Protein AF-A0A0L7T8A4-F1 (afdb_monomer_lite)

Radius of gyration: 14.48 Å; chains: 1; bounding box: 36×33×37 Å

Organism: NCBI:txid1560201

pLDDT: mean 86.11, std 12.43, range [32.0, 97.06]

Foldseek 3Di:
DLVCLVVVVLLVVLLVVLQLQLVLQLVCVVPPDPVSVCCNVPVVVVSLVPDDPVSSVVSVVVNVVQLPPLVSLLVSLVSQDDPDPDPVSVVSSVVSSCVRRVNDPPPPD

Secondary structure (DSSP, 8-state):
-HHHHHTT-HHHHHHHHHHHHHHHHHHHHHS-SHHHHHHHHHHHHHHHTTS-HHHHHHHHHHHHHHHHSHHHHHHHHHHT------HHHHHHHHHHHHHHH--S-----

Structure (mmCIF, N/CA/C/O backbone):
data_AF-A0A0L7T8A4-F1
#
_entry.id   AF-A0A0L7T8A4-F1
#
loop_
_atom_site.group_PDB
_atom_site.id
_atom_site.type_symbol
_atom_site.label_atom_id
_atom_site.label_alt_id
_atom_site.label_comp_id
_atom_site.label_asym_id
_atom_site.label_entity_id
_atom_site.label_seq_id
_atom_site.pdbx_PDB_ins_code
_atom_site.Cartn_x
_atom_site.Cartn_y
_atom_site.Cartn_z
_atom_site.occupancy
_atom_site.B_iso_or_equiv
_atom_site.auth_seq_id
_atom_site.auth_comp_id
_atom_site.auth_asym_id
_atom_site.auth_atom_id
_atom_site.pdbx_PDB_model_num
ATOM 1 N N . MET A 1 1 ? 2.888 -4.325 8.259 1.00 90.00 1 MET A N 1
ATOM 2 C CA . MET A 1 1 ? 1.456 -4.135 7.908 1.00 90.00 1 MET A CA 1
ATOM 3 C C . MET A 1 1 ? 0.491 -4.851 8.860 1.00 90.00 1 MET A C 1
ATOM 5 O O . MET A 1 1 ? -0.149 -4.161 9.636 1.00 90.00 1 MET A O 1
ATOM 9 N N . VAL A 1 2 ? 0.379 -6.191 8.858 1.00 93.25 2 VAL A N 1
ATOM 10 C CA . VAL A 1 2 ? -0.624 -6.939 9.667 1.00 93.25 2 VAL A CA 1
ATOM 11 C C . VAL A 1 2 ? -0.602 -6.563 11.153 1.00 93.25 2 VAL A C 1
ATOM 13 O O . VAL A 1 2 ? -1.647 -6.263 11.722 1.00 93.25 2 VAL A O 1
ATOM 16 N N . ASN A 1 3 ? 0.582 -6.512 11.769 1.00 95.56 3 ASN A N 1
ATOM 17 C CA . ASN A 1 3 ? 0.706 -6.108 13.172 1.00 95.56 3 ASN A CA 1
ATOM 18 C C . ASN A 1 3 ? 0.228 -4.667 13.395 1.00 95.56 3 ASN A C 1
ATOM 20 O O . ASN A 1 3 ? -0.549 -4.439 14.313 1.00 95.56 3 ASN A O 1
ATOM 24 N N . CYS A 1 4 ? 0.609 -3.727 12.522 1.00 95.56 4 CYS A N 1
ATOM 25 C CA . CYS A 1 4 ? 0.151 -2.334 12.576 1.00 95.56 4 CYS A CA 1
ATOM 26 C C . CYS A 1 4 ? -1.380 -2.243 12.534 1.00 95.56 4 CYS A C 1
ATOM 28 O O . CYS A 1 4 ? -1.962 -1.493 13.306 1.00 95.56 4 CYS A O 1
ATOM 30 N N . ILE A 1 5 ? -2.039 -3.048 11.692 1.00 95.56 5 ILE A N 1
ATOM 31 C CA . ILE A 1 5 ? -3.507 -3.097 11.607 1.00 95.56 5 ILE A CA 1
ATOM 32 C C . ILE A 1 5 ? -4.119 -3.592 12.925 1.00 95.56 5 ILE A C 1
ATOM 34 O O . ILE A 1 5 ? -5.053 -2.972 13.431 1.00 95.56 5 ILE A O 1
ATOM 38 N N . ARG A 1 6 ? -3.565 -4.660 13.515 1.00 95.69 6 ARG A N 1
ATOM 39 C CA . ARG A 1 6 ? -4.035 -5.222 14.796 1.00 95.69 6 ARG A CA 1
ATOM 40 C C . ARG A 1 6 ? -3.936 -4.221 15.947 1.00 95.69 6 ARG A C 1
ATOM 42 O O . ARG A 1 6 ? -4.841 -4.141 16.770 1.00 95.69 6 ARG A O 1
ATOM 49 N N . VAL A 1 7 ? -2.869 -3.421 15.976 1.00 96.81 7 VAL A N 1
ATOM 50 C CA . VAL A 1 7 ? -2.680 -2.356 16.978 1.00 96.81 7 VAL A CA 1
ATOM 51 C C . VAL A 1 7 ? -3.239 -0.995 16.536 1.00 96.81 7 VAL A C 1
ATOM 53 O O . VAL A 1 7 ? -2.922 0.022 17.145 1.00 96.81 7 VAL A O 1
ATOM 56 N N . LYS A 1 8 ? -4.075 -0.958 15.486 1.00 95.19 8 LYS A N 1
ATOM 57 C CA . LYS A 1 8 ? -4.743 0.247 14.948 1.00 95.19 8 LYS A CA 1
ATOM 58 C C . LYS A 1 8 ? -3.800 1.382 14.513 1.00 95.19 8 LYS A C 1
ATOM 60 O O . LYS A 1 8 ? -4.216 2.528 14.378 1.00 95.19 8 LYS A O 1
ATOM 65 N N . GLN A 1 9 ? -2.539 1.072 14.232 1.00 96.69 9 GLN A N 1
ATOM 66 C CA . GLN A 1 9 ? -1.572 1.993 13.636 1.00 96.69 9 GLN A CA 1
ATOM 67 C C . GLN A 1 9 ? -1.772 2.051 12.115 1.00 96.69 9 GLN A C 1
ATOM 69 O O . GLN A 1 9 ? -0.937 1.577 11.339 1.00 96.69 9 GLN A O 1
ATOM 74 N N . TYR A 1 10 ? -2.911 2.593 11.681 1.00 94.12 10 TYR A N 1
ATOM 75 C CA . TYR A 1 10 ? -3.311 2.560 10.273 1.00 94.12 10 TYR A CA 1
ATOM 76 C C . TYR A 1 10 ? -2.404 3.388 9.364 1.00 94.12 10 TYR A C 1
ATOM 78 O O . TYR A 1 10 ? -2.122 2.935 8.264 1.00 94.12 10 TYR A O 1
ATOM 86 N N . ALA A 1 11 ? -1.858 4.515 9.833 1.00 91.44 11 ALA A N 1
ATOM 87 C CA . ALA A 1 11 ? -0.882 5.292 9.064 1.00 91.44 11 ALA A CA 1
ATOM 88 C C . ALA A 1 11 ? 0.351 4.444 8.695 1.00 91.44 11 ALA A C 1
ATOM 90 O O . ALA A 1 11 ? 0.684 4.303 7.522 1.00 91.44 11 ALA A O 1
ATOM 91 N N . ASN A 1 12 ? 0.951 3.764 9.678 1.00 94.06 12 ASN A N 1
ATOM 92 C CA . ASN A 1 12 ? 2.081 2.859 9.442 1.00 94.06 12 ASN A CA 1
ATOM 93 C C . ASN A 1 12 ? 1.684 1.681 8.540 1.00 94.06 12 ASN A C 1
ATOM 95 O O . ASN A 1 12 ? 2.467 1.237 7.701 1.00 94.06 12 ASN A O 1
ATOM 99 N N . ALA A 1 13 ? 0.465 1.154 8.699 1.00 94.62 13 ALA A N 1
ATOM 100 C CA . ALA A 1 13 ? -0.047 0.104 7.825 1.00 94.62 13 ALA A CA 1
ATOM 101 C C . ALA A 1 13 ? -0.167 0.577 6.367 1.00 94.62 13 ALA A C 1
ATOM 103 O O . ALA A 1 13 ? 0.246 -0.167 5.478 1.00 94.62 13 ALA A O 1
ATOM 104 N N . SER A 1 14 ? -0.661 1.797 6.136 1.00 94.31 14 SER A N 1
ATOM 105 C CA . SER A 1 14 ? -0.752 2.431 4.818 1.00 94.31 14 SER A CA 1
ATOM 106 C C . 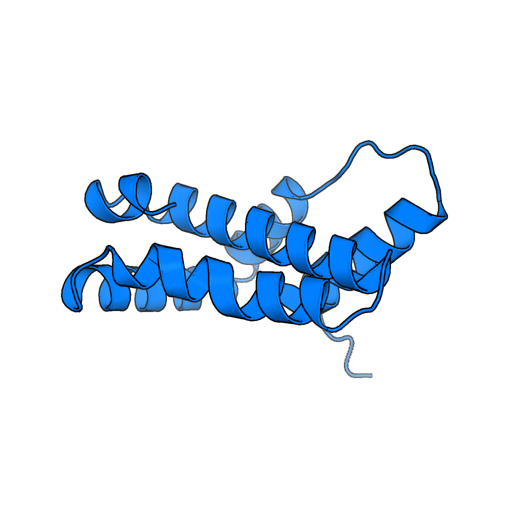SER A 1 14 ? 0.629 2.654 4.204 1.00 94.31 14 SER A C 1
ATOM 108 O O . SER A 1 14 ? 0.830 2.307 3.044 1.00 94.31 14 SER A O 1
ATOM 110 N N . SER A 1 15 ? 1.617 3.106 4.983 1.00 93.69 15 SER A N 1
ATOM 111 C CA . SER A 1 15 ? 3.004 3.215 4.506 1.00 93.69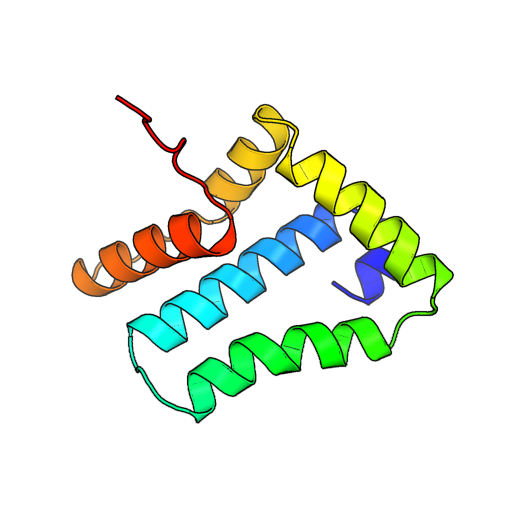 15 SER A CA 1
ATOM 112 C C . SER A 1 15 ? 3.570 1.854 4.099 1.00 93.69 15 SER A C 1
ATOM 114 O O . SER A 1 15 ? 4.143 1.715 3.023 1.00 93.69 15 SER A O 1
ATOM 116 N N . HIS A 1 16 ? 3.361 0.806 4.903 1.00 92.75 16 HIS A N 1
ATOM 117 C CA . HIS A 1 16 ? 3.798 -0.545 4.535 1.00 92.75 16 HIS A CA 1
ATOM 118 C C . HIS A 1 16 ? 3.088 -1.091 3.291 1.00 92.75 16 HIS A C 1
ATOM 120 O O . HIS A 1 16 ? 3.715 -1.796 2.503 1.00 92.75 16 HIS A O 1
ATOM 126 N N . TYR A 1 17 ? 1.798 -0.795 3.128 1.00 92.50 17 TYR A N 1
ATOM 127 C CA . TYR A 1 17 ? 1.035 -1.145 1.932 1.00 92.50 17 TYR A CA 1
ATOM 128 C C . TYR A 1 17 ? 1.616 -0.466 0.688 1.00 92.50 17 TYR A C 1
ATOM 130 O O . TYR A 1 17 ? 1.856 -1.129 -0.320 1.00 92.50 17 TYR A O 1
ATOM 138 N N . ALA A 1 18 ? 1.886 0.836 0.788 1.00 92.06 18 ALA A N 1
ATOM 139 C CA . ALA A 1 18 ? 2.459 1.647 -0.273 1.00 92.06 18 ALA A CA 1
ATOM 140 C C . ALA A 1 18 ? 3.846 1.136 -0.695 1.00 92.06 18 ALA A C 1
ATOM 142 O O . ALA A 1 18 ? 4.061 0.852 -1.872 1.00 92.06 18 ALA A O 1
ATOM 143 N N . ILE A 1 19 ? 4.743 0.914 0.273 1.00 90.81 19 ILE A N 1
ATOM 144 C CA . ILE A 1 19 ? 6.097 0.386 0.035 1.00 90.81 19 ILE A CA 1
ATOM 145 C C . ILE A 1 19 ? 6.041 -0.974 -0.662 1.00 90.81 19 ILE A C 1
ATOM 147 O O . ILE A 1 19 ? 6.679 -1.171 -1.692 1.00 90.81 19 ILE A O 1
ATOM 151 N N . ALA A 1 20 ? 5.269 -1.920 -0.119 1.00 89.75 20 ALA A N 1
ATOM 152 C CA . ALA A 1 20 ? 5.220 -3.275 -0.660 1.00 89.75 20 ALA A CA 1
ATOM 153 C C . ALA A 1 20 ? 4.634 -3.313 -2.079 1.00 89.75 20 ALA A C 1
ATOM 155 O O . ALA A 1 20 ? 5.114 -4.057 -2.936 1.00 89.75 20 ALA A O 1
ATOM 156 N N . GLY A 1 21 ? 3.603 -2.514 -2.344 1.00 89.88 21 GLY A N 1
ATOM 157 C CA . GLY A 1 21 ? 2.989 -2.468 -3.662 1.00 89.88 21 GLY A CA 1
ATOM 158 C C . GLY A 1 21 ? 3.869 -1.812 -4.720 1.00 89.88 21 GLY A C 1
ATOM 159 O O . GLY A 1 21 ? 4.035 -2.389 -5.791 1.00 89.88 21 GLY A O 1
ATOM 160 N N . VAL A 1 22 ? 4.511 -0.683 -4.396 1.00 90.81 22 VAL A N 1
ATOM 161 C CA . VAL A 1 22 ? 5.474 -0.039 -5.304 1.00 90.81 22 VAL A CA 1
ATOM 162 C C . VAL A 1 22 ? 6.670 -0.948 -5.567 1.00 90.81 22 VAL A C 1
ATOM 164 O O . VAL A 1 22 ? 7.022 -1.142 -6.725 1.00 90.81 22 VAL A O 1
ATOM 167 N N . GLN A 1 23 ? 7.234 -1.590 -4.539 1.00 88.88 23 GLN A N 1
ATOM 168 C CA . GLN A 1 23 ? 8.344 -2.531 -4.722 1.00 88.88 23 GLN A CA 1
ATOM 169 C C . GLN A 1 23 ? 7.959 -3.691 -5.645 1.00 88.88 23 GLN A C 1
ATOM 171 O O . GLN A 1 23 ? 8.674 -4.011 -6.586 1.00 88.88 23 GLN A O 1
ATOM 176 N N . THR A 1 24 ? 6.811 -4.327 -5.403 1.00 88.44 24 THR A N 1
ATOM 177 C CA . THR A 1 24 ? 6.400 -5.487 -6.209 1.00 88.44 24 THR A CA 1
ATOM 178 C C . THR A 1 24 ? 6.015 -5.111 -7.640 1.00 88.44 24 THR A C 1
ATOM 180 O O . THR A 1 24 ? 6.170 -5.935 -8.543 1.00 88.44 24 THR A O 1
ATOM 183 N N . TRP A 1 25 ? 5.549 -3.880 -7.869 1.00 88.75 25 TRP A N 1
ATOM 184 C CA . TRP A 1 25 ? 5.323 -3.353 -9.213 1.00 88.75 25 TRP A CA 1
ATOM 185 C C . TRP A 1 25 ? 6.636 -2.995 -9.917 1.00 88.75 25 TRP A C 1
ATOM 187 O O . TRP A 1 25 ? 6.813 -3.337 -11.083 1.00 88.75 25 TRP A O 1
ATOM 197 N N . HIS A 1 26 ? 7.589 -2.389 -9.206 1.00 89.44 26 HIS A N 1
ATOM 198 C CA . HIS A 1 26 ? 8.945 -2.143 -9.705 1.00 89.44 26 HIS A CA 1
ATOM 199 C C . HIS A 1 26 ? 9.635 -3.447 -10.114 1.00 89.44 26 HIS A C 1
ATOM 201 O O . HIS A 1 26 ? 10.126 -3.542 -11.236 1.00 89.44 26 HIS A O 1
ATOM 207 N N . ASP A 1 27 ? 9.577 -4.481 -9.271 1.00 86.25 27 ASP A N 1
ATOM 208 C CA . ASP A 1 27 ? 10.127 -5.805 -9.578 1.00 86.25 27 ASP A CA 1
ATOM 209 C C . ASP A 1 27 ? 9.488 -6.410 -10.841 1.00 86.25 27 ASP A C 1
ATOM 211 O O . ASP A 1 27 ? 10.162 -7.082 -11.627 1.00 86.25 27 ASP A O 1
ATOM 215 N N . TYR A 1 28 ? 8.184 -6.183 -11.044 1.00 86.31 28 TYR A N 1
ATOM 216 C CA . TYR A 1 28 ? 7.468 -6.602 -12.248 1.00 86.31 28 TYR A CA 1
ATOM 217 C C . TYR A 1 28 ? 7.925 -5.835 -13.493 1.00 86.31 28 TYR A C 1
ATOM 219 O O . TYR A 1 28 ? 8.143 -6.460 -14.526 1.00 86.31 28 TYR A O 1
ATOM 227 N N . LEU A 1 29 ? 8.116 -4.517 -13.406 1.00 86.62 29 LEU A N 1
ATOM 228 C CA . LEU A 1 29 ? 8.623 -3.707 -14.520 1.00 86.62 29 LEU A CA 1
ATOM 229 C C . LEU A 1 29 ? 10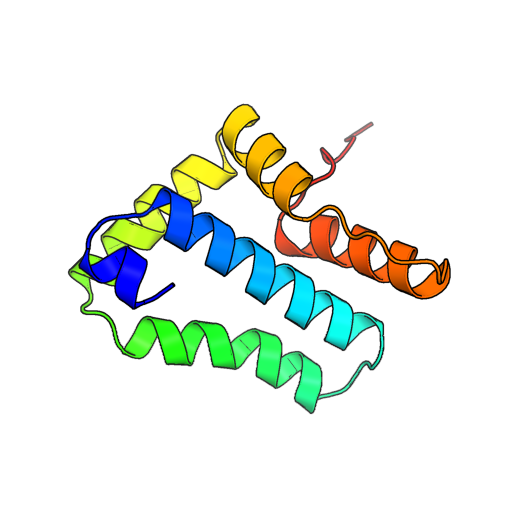.076 -4.060 -14.869 1.00 86.62 29 LEU A C 1
ATOM 231 O O . LEU A 1 29 ? 10.432 -4.155 -16.043 1.00 86.62 29 LEU A O 1
ATOM 235 N N . ALA A 1 30 ? 10.908 -4.309 -13.855 1.00 86.69 30 ALA A N 1
ATOM 236 C CA . ALA A 1 30 ? 12.304 -4.685 -14.034 1.00 86.69 30 ALA A CA 1
ATOM 237 C C . ALA A 1 30 ? 12.461 -6.088 -14.639 1.00 86.69 30 ALA A C 1
ATOM 239 O O . ALA A 1 30 ? 13.337 -6.298 -15.477 1.00 86.69 30 ALA A O 1
ATOM 240 N N . ASN A 1 31 ? 11.615 -7.038 -14.225 1.00 85.88 31 ASN A N 1
ATOM 241 C CA . ASN A 1 31 ? 11.623 -8.425 -14.688 1.00 85.88 31 ASN A CA 1
ATOM 242 C C . ASN A 1 31 ? 10.185 -8.913 -14.945 1.00 85.88 31 ASN A C 1
ATOM 244 O O . ASN A 1 31 ? 9.586 -9.595 -14.093 1.00 85.88 31 ASN A O 1
ATOM 248 N N . PRO A 1 32 ? 9.609 -8.576 -16.113 1.00 78.19 32 PRO A N 1
ATOM 249 C CA . PRO A 1 32 ? 8.237 -8.939 -16.432 1.00 78.19 32 PRO A CA 1
ATOM 250 C C . PRO A 1 32 ? 8.110 -10.455 -16.580 1.00 78.19 32 PRO A C 1
ATOM 252 O O . PRO A 1 32 ? 8.818 -11.096 -17.353 1.00 78.19 32 PRO A O 1
ATOM 255 N N . GLY A 1 33 ? 7.193 -11.046 -15.816 1.00 79.56 33 GLY A N 1
ATOM 256 C CA . GLY A 1 33 ? 6.955 -12.484 -15.823 1.00 79.56 33 GLY A CA 1
ATOM 257 C C . GLY A 1 33 ? 5.740 -12.881 -14.992 1.00 79.56 33 GLY A C 1
ATOM 258 O O . GLY A 1 33 ? 5.241 -12.121 -14.159 1.00 79.56 33 GLY A O 1
ATOM 259 N N . THR A 1 34 ? 5.256 -14.106 -15.200 1.00 74.50 34 THR A N 1
ATOM 260 C CA . THR A 1 34 ? 4.108 -14.654 -14.458 1.00 74.50 3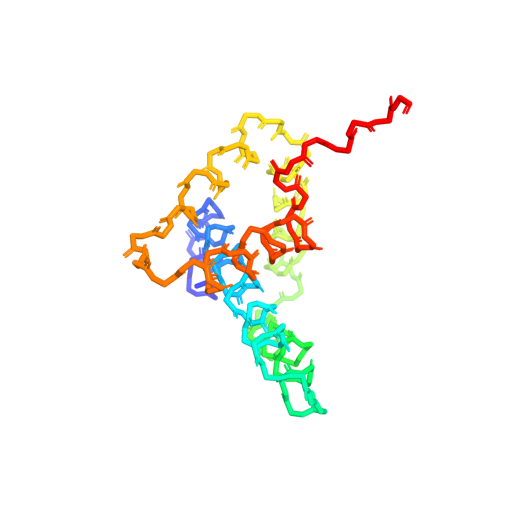4 THR A CA 1
ATOM 261 C C . THR A 1 34 ? 4.367 -14.678 -12.951 1.00 74.50 34 THR A C 1
ATOM 263 O O . THR A 1 34 ? 3.477 -14.344 -12.174 1.00 74.50 34 THR A O 1
ATOM 266 N N . GLY A 1 35 ? 5.603 -14.972 -12.532 1.00 77.00 35 GLY A N 1
ATOM 267 C CA . GLY A 1 35 ? 6.000 -14.994 -11.124 1.00 77.00 35 GLY A CA 1
ATOM 268 C C . GLY A 1 35 ? 6.004 -13.621 -10.441 1.00 77.00 35 GLY A C 1
ATOM 269 O O . GLY A 1 35 ? 5.529 -13.503 -9.314 1.00 77.00 35 GLY A O 1
ATOM 270 N N . SER A 1 36 ? 6.500 -12.560 -11.087 1.00 77.00 36 SER A N 1
ATOM 271 C CA . SER A 1 36 ? 6.473 -11.198 -10.519 1.00 77.00 36 SER A CA 1
ATOM 272 C C . SER A 1 36 ? 5.045 -10.654 -10.442 1.00 77.00 36 SER A C 1
ATOM 274 O O . SER A 1 36 ? 4.640 -10.153 -9.392 1.00 77.00 36 SER A O 1
ATOM 276 N N . LYS A 1 37 ? 4.234 -10.891 -11.481 1.00 73.38 37 LYS A N 1
ATOM 277 C CA . LYS A 1 37 ? 2.799 -10.569 -11.479 1.00 73.38 37 LYS A CA 1
ATOM 278 C C . LYS A 1 37 ? 2.042 -11.301 -10.366 1.00 73.38 37 LYS A C 1
ATOM 280 O O . LYS A 1 37 ? 1.265 -10.688 -9.635 1.00 73.38 37 LYS A O 1
ATOM 285 N N . GLN A 1 38 ? 2.289 -12.601 -10.203 1.00 77.12 38 GLN A N 1
ATOM 286 C CA . GLN A 1 38 ? 1.649 -13.396 -9.159 1.00 77.12 38 GLN A CA 1
ATOM 287 C C . GLN A 1 38 ? 2.075 -12.942 -7.761 1.00 77.12 38 GLN A C 1
ATOM 289 O O . GLN A 1 38 ? 1.227 -12.864 -6.879 1.00 77.12 38 GLN A O 1
ATOM 294 N N . ARG A 1 39 ? 3.351 -12.591 -7.548 1.00 77.62 39 ARG A N 1
ATOM 295 C CA . ARG A 1 39 ? 3.824 -12.045 -6.264 1.00 77.62 39 ARG A CA 1
ATOM 296 C C . ARG A 1 39 ? 3.118 -10.741 -5.903 1.00 77.62 39 ARG A C 1
ATOM 298 O O . ARG A 1 39 ? 2.615 -10.635 -4.787 1.00 77.62 39 ARG A O 1
ATOM 305 N N . HIS A 1 40 ? 3.007 -9.811 -6.852 1.00 77.62 40 HIS A N 1
ATOM 306 C CA . HIS A 1 40 ? 2.274 -8.560 -6.655 1.00 77.62 40 HIS A CA 1
ATOM 307 C C . HIS A 1 40 ? 0.809 -8.810 -6.246 1.00 77.62 40 HIS A C 1
ATOM 309 O O . HIS A 1 40 ? 0.319 -8.245 -5.271 1.00 77.62 40 HIS A O 1
ATOM 315 N N . GLN A 1 41 ? 0.120 -9.724 -6.937 1.00 74.12 41 GLN A N 1
ATOM 316 C CA . GLN A 1 41 ? -1.301 -10.001 -6.695 1.00 74.12 41 GLN A CA 1
ATOM 317 C C . GLN A 1 41 ? -1.570 -10.858 -5.444 1.00 74.12 41 GLN A C 1
ATOM 319 O O . GLN A 1 41 ? -2.585 -10.679 -4.766 1.00 74.12 41 GLN A O 1
ATOM 324 N N . ALA A 1 42 ? -0.700 -11.822 -5.138 1.00 83.06 42 ALA A N 1
ATOM 325 C CA . ALA A 1 42 ? -0.958 -12.836 -4.118 1.00 83.06 42 ALA A CA 1
ATOM 326 C C . ALA A 1 42 ? -0.450 -12.446 -2.728 1.00 83.06 42 ALA A C 1
ATOM 328 O O . ALA A 1 42 ? -1.091 -12.800 -1.736 1.00 83.06 42 ALA A O 1
ATOM 329 N N . GLU A 1 43 ? 0.674 -11.730 -2.624 1.00 80.94 43 GLU A N 1
ATOM 330 C CA . GLU A 1 43 ? 1.320 -11.528 -1.324 1.00 80.94 43 GLU A CA 1
ATOM 331 C C . GLU A 1 43 ? 0.496 -10.604 -0.424 1.00 80.94 43 GLU A C 1
ATOM 333 O O . GLU A 1 43 ? 0.239 -10.931 0.736 1.00 80.94 43 GLU A O 1
ATOM 338 N N . LEU A 1 44 ? -0.046 -9.513 -0.973 1.00 83.06 44 LEU A N 1
ATOM 339 C CA . LEU A 1 44 ? -0.971 -8.647 -0.243 1.00 83.06 44 LEU A CA 1
ATOM 340 C C . LEU A 1 44 ? -2.203 -9.429 0.241 1.00 83.06 44 LEU A C 1
ATOM 342 O O . LEU A 1 44 ? -2.566 -9.360 1.418 1.00 83.06 44 LEU A O 1
ATOM 346 N N . ARG A 1 45 ? -2.817 -10.223 -0.647 1.00 86.50 45 ARG A N 1
ATOM 347 C CA . ARG A 1 45 ? -3.990 -11.047 -0.320 1.00 86.50 45 ARG A CA 1
ATOM 348 C C . ARG A 1 45 ? -3.679 -12.033 0.806 1.00 86.50 45 ARG A C 1
ATOM 350 O O . ARG A 1 45 ? -4.474 -12.167 1.736 1.00 86.50 45 ARG A 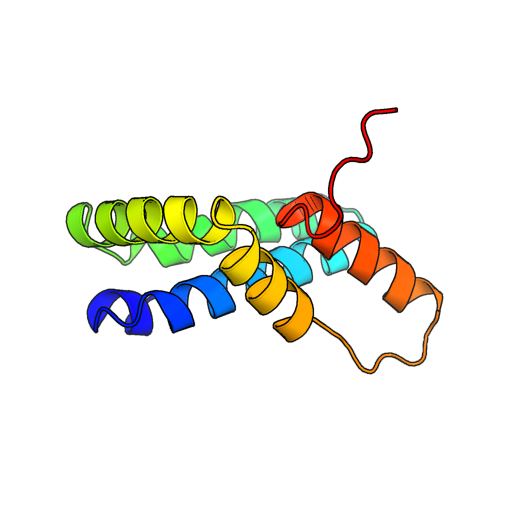O 1
ATOM 357 N N . LYS A 1 46 ? -2.514 -12.681 0.758 1.00 88.75 46 LYS A N 1
ATOM 358 C CA . LYS A 1 46 ? -2.039 -13.611 1.788 1.00 88.75 46 LYS A CA 1
ATOM 359 C C . LYS A 1 46 ? -1.859 -12.919 3.137 1.00 88.75 46 LYS A C 1
ATOM 361 O O . LYS A 1 46 ? -2.279 -13.460 4.157 1.00 88.75 46 LYS A O 1
ATOM 366 N N . GLN A 1 47 ? -1.285 -11.716 3.162 1.00 89.31 47 GLN A N 1
ATOM 367 C CA . GLN A 1 47 ? -1.123 -10.971 4.411 1.00 89.31 47 GLN A CA 1
ATOM 368 C C . GLN A 1 47 ? -2.471 -10.515 4.985 1.00 89.31 47 GLN A C 1
ATOM 370 O O . GLN A 1 47 ? -2.701 -10.657 6.186 1.00 89.31 47 GLN A O 1
ATOM 375 N N . LEU A 1 48 ? -3.395 -10.041 4.147 1.00 88.62 48 LEU A N 1
ATOM 376 C CA . LEU A 1 48 ? -4.731 -9.617 4.581 1.00 88.62 48 LEU A CA 1
ATOM 377 C C . LEU A 1 48 ? -5.624 -10.786 5.026 1.00 88.62 48 LEU A C 1
ATOM 379 O O . LEU A 1 48 ? -6.502 -10.601 5.871 1.00 88.62 48 LEU A O 1
ATOM 383 N N . ALA A 1 49 ? -5.388 -12.002 4.528 1.00 92.44 49 ALA A N 1
ATOM 384 C CA . ALA A 1 49 ? -6.091 -13.202 4.985 1.00 92.44 49 ALA A CA 1
ATOM 385 C C . ALA A 1 49 ? -5.858 -13.503 6.481 1.00 92.44 49 ALA A C 1
ATOM 387 O O . ALA A 1 49 ? -6.687 -14.151 7.110 1.00 92.44 49 ALA A O 1
ATOM 388 N N . ARG A 1 50 ? -4.766 -12.989 7.069 1.00 93.75 50 ARG A N 1
ATOM 389 C CA . ARG A 1 50 ? -4.396 -13.162 8.491 1.00 93.75 50 ARG A CA 1
ATOM 390 C C . ARG A 1 50 ? -5.154 -12.238 9.454 1.00 93.75 50 ARG A C 1
ATOM 392 O O . ARG A 1 50 ? -4.926 -12.295 10.666 1.00 93.75 50 ARG A O 1
ATOM 399 N N . LEU A 1 51 ? -5.966 -11.336 8.916 1.00 94.44 51 LEU A N 1
ATOM 400 C CA . LEU A 1 51 ? -6.784 -10.379 9.651 1.00 94.44 51 LEU A CA 1
ATOM 401 C C . LEU A 1 51 ? -8.234 -10.867 9.680 1.00 94.44 51 LEU A C 1
ATOM 403 O O . LEU A 1 51 ? -8.693 -11.520 8.742 1.00 94.44 51 LEU A O 1
ATOM 407 N N . SER A 1 52 ? -8.968 -10.511 10.727 1.00 96.69 52 SER A N 1
ATOM 408 C CA . SER A 1 52 ? -10.424 -10.655 10.754 1.00 96.69 52 SER A CA 1
ATOM 409 C C . SER A 1 52 ? -11.092 -9.750 9.711 1.00 96.69 52 SER A C 1
ATOM 411 O O . SER A 1 52 ? -10.513 -8.755 9.265 1.00 96.69 52 SER A O 1
ATOM 413 N N . ASP A 1 53 ? -12.343 -10.048 9.349 1.00 95.81 53 ASP A N 1
ATOM 414 C CA . ASP A 1 53 ? -13.119 -9.205 8.427 1.00 95.81 53 ASP A CA 1
ATOM 415 C C . ASP A 1 53 ? -13.235 -7.759 8.908 1.00 95.81 53 ASP A C 1
ATOM 417 O O . ASP A 1 53 ? -13.088 -6.825 8.121 1.00 95.81 53 ASP A O 1
ATOM 421 N N . LYS A 1 54 ? -13.426 -7.567 10.218 1.00 96.19 54 LYS A N 1
ATOM 422 C CA . LYS A 1 54 ? -13.507 -6.239 10.833 1.00 96.19 54 LYS A CA 1
ATOM 423 C C . LYS A 1 54 ? -12.197 -5.464 10.691 1.00 96.19 54 LYS A C 1
ATOM 425 O O . LYS A 1 54 ? -12.215 -4.294 10.325 1.00 96.19 54 LYS A O 1
ATOM 430 N N . GLU A 1 55 ? -11.061 -6.104 10.959 1.00 97.06 55 GLU A N 1
ATOM 431 C CA . GLU A 1 55 ? -9.742 -5.476 10.813 1.00 97.06 55 GLU A CA 1
ATOM 432 C C . GLU A 1 55 ? -9.436 -5.125 9.357 1.00 97.06 55 GLU A C 1
ATOM 434 O O . GLU A 1 55 ? -8.958 -4.023 9.089 1.00 97.06 55 GLU A O 1
ATOM 439 N N . ARG A 1 56 ? -9.746 -6.034 8.419 1.00 95.56 56 ARG A N 1
ATOM 440 C CA . ARG A 1 56 ? -9.609 -5.777 6.980 1.00 95.56 56 ARG A CA 1
ATOM 441 C C . ARG A 1 56 ? -10.450 -4.586 6.551 1.00 95.56 56 ARG A C 1
ATOM 443 O O . ARG A 1 56 ? -9.921 -3.692 5.901 1.00 95.56 56 ARG A O 1
ATOM 450 N N . LYS A 1 57 ? -11.735 -4.572 6.916 1.00 95.81 57 LYS A N 1
ATOM 451 C CA . LYS A 1 57 ? -12.661 -3.494 6.560 1.00 95.81 57 LYS A CA 1
ATOM 452 C C . LYS A 1 57 ? -12.162 -2.147 7.080 1.00 95.81 57 LYS A C 1
ATOM 454 O O . LYS A 1 57 ? -11.974 -1.233 6.291 1.00 95.81 57 LYS A O 1
ATOM 459 N N . ASN A 1 58 ? -11.841 -2.060 8.370 1.00 96.12 58 ASN A N 1
ATOM 460 C CA . ASN A 1 58 ? -11.346 -0.820 8.972 1.00 96.12 58 ASN A CA 1
ATOM 461 C C . ASN A 1 58 ? -10.051 -0.323 8.315 1.00 96.12 58 ASN A C 1
ATOM 463 O O . ASN A 1 58 ? -9.870 0.880 8.125 1.00 96.12 58 ASN A O 1
ATOM 467 N N . PHE A 1 59 ? -9.144 -1.247 7.982 1.00 96.25 59 PHE A N 1
ATOM 468 C CA . PHE A 1 59 ? -7.922 -0.903 7.268 1.00 96.25 59 PHE A CA 1
ATOM 469 C C . PHE A 1 59 ? -8.229 -0.349 5.874 1.00 96.25 59 PHE A C 1
ATOM 471 O O . PHE A 1 59 ? -7.711 0.709 5.541 1.00 96.25 59 PHE A O 1
ATOM 478 N N . TRP A 1 60 ? -9.087 -1.010 5.092 1.00 95.31 60 TRP A N 1
ATOM 479 C CA . TRP A 1 60 ? -9.458 -0.547 3.753 1.00 95.31 60 TRP A CA 1
ATOM 480 C C . TRP A 1 60 ? -10.190 0.792 3.764 1.00 95.31 60 TRP A C 1
ATOM 482 O O . TRP A 1 60 ? -9.878 1.649 2.943 1.00 95.31 60 TRP A O 1
ATOM 492 N N . ASP A 1 61 ? -11.103 1.007 4.711 1.00 96.12 61 ASP A N 1
ATOM 493 C CA . ASP A 1 61 ? -11.811 2.281 4.863 1.00 96.12 61 ASP A CA 1
ATOM 494 C C . ASP A 1 61 ? -10.816 3.420 5.162 1.00 96.12 61 ASP A C 1
ATOM 496 O O . ASP A 1 61 ? -10.857 4.487 4.540 1.00 96.12 61 ASP A O 1
ATOM 500 N N . THR A 1 62 ? -9.855 3.164 6.059 1.00 94.94 62 THR A N 1
ATOM 501 C CA . THR A 1 62 ? -8.812 4.141 6.407 1.00 94.94 62 THR A CA 1
ATOM 502 C C . THR A 1 62 ? -7.864 4.386 5.239 1.00 94.94 62 THR A C 1
ATOM 504 O O . THR A 1 62 ? -7.612 5.534 4.893 1.00 94.94 62 THR A O 1
ATOM 507 N N . LEU A 1 63 ? -7.377 3.324 4.593 1.00 94.44 63 LEU A N 1
ATOM 508 C CA . LEU A 1 63 ? -6.471 3.419 3.453 1.00 94.44 63 LEU A CA 1
ATOM 509 C C . LEU A 1 63 ? -7.117 4.177 2.291 1.00 94.44 63 LEU A C 1
ATOM 511 O O . LEU A 1 63 ? -6.488 5.068 1.735 1.00 94.44 63 LEU A O 1
ATOM 515 N N . ASN A 1 64 ? -8.379 3.888 1.962 1.00 93.81 64 ASN A N 1
ATOM 516 C CA . ASN A 1 64 ? -9.110 4.616 0.923 1.00 93.81 64 ASN A CA 1
ATOM 517 C C . ASN A 1 64 ? -9.235 6.105 1.250 1.00 93.81 64 ASN A C 1
ATOM 519 O O . ASN A 1 64 ? -9.157 6.936 0.351 1.00 93.81 64 ASN A O 1
ATOM 523 N N . THR A 1 65 ? -9.408 6.446 2.527 1.00 94.69 65 THR A N 1
ATOM 524 C CA . THR A 1 65 ? -9.408 7.844 2.970 1.00 94.69 65 THR A CA 1
ATOM 525 C C . THR A 1 65 ? -8.025 8.469 2.788 1.00 94.69 65 THR A C 1
ATOM 527 O O . THR A 1 65 ? -7.915 9.533 2.191 1.00 94.69 65 THR A O 1
ATOM 530 N N . THR A 1 66 ? -6.964 7.783 3.223 1.00 92.19 66 THR A N 1
ATOM 531 C CA . THR A 1 66 ? -5.572 8.237 3.075 1.00 92.19 66 THR A CA 1
ATOM 532 C C . THR A 1 66 ? -5.177 8.450 1.612 1.00 92.19 66 THR A C 1
ATOM 534 O O . THR A 1 66 ? -4.505 9.424 1.311 1.00 92.19 66 THR A O 1
ATOM 537 N N . LEU A 1 67 ? -5.587 7.562 0.703 1.00 90.88 67 LEU A N 1
ATOM 538 C CA . LEU A 1 67 ? -5.247 7.659 -0.721 1.00 90.88 67 LEU A CA 1
ATOM 539 C C . LEU A 1 67 ? -6.053 8.737 -1.461 1.00 90.88 67 LEU A C 1
ATOM 541 O O . LEU A 1 67 ? -5.627 9.183 -2.519 1.00 90.88 67 LEU A O 1
ATOM 545 N N . ARG A 1 68 ? -7.219 9.140 -0.939 1.00 91.56 68 ARG A N 1
ATOM 546 C CA . ARG A 1 68 ? -8.048 10.216 -1.515 1.00 91.56 68 ARG A CA 1
ATOM 547 C C . ARG A 1 68 ? -7.694 11.601 -0.984 1.00 91.56 68 ARG A C 1
ATOM 549 O O . ARG A 1 68 ? -7.984 12.589 -1.648 1.00 91.56 68 ARG A O 1
ATOM 556 N N . ASP A 1 69 ? -7.120 11.674 0.212 1.00 92.69 69 ASP A N 1
ATOM 557 C CA . ASP A 1 69 ? -6.607 12.917 0.771 1.00 92.69 69 ASP A CA 1
ATOM 558 C C . ASP A 1 69 ? -5.277 13.269 0.098 1.00 92.69 69 ASP A C 1
ATOM 560 O O . ASP A 1 69 ? -4.280 12.569 0.270 1.00 92.69 69 ASP A O 1
ATOM 564 N N . GLU A 1 70 ? -5.261 14.359 -0.667 1.00 90.31 70 GLU A N 1
ATOM 565 C CA . GLU A 1 70 ? -4.108 14.779 -1.471 1.00 90.31 70 GLU A CA 1
ATOM 566 C C . GLU A 1 70 ? -2.838 14.929 -0.624 1.00 90.31 70 GLU A C 1
ATOM 568 O O . GLU A 1 70 ? -1.770 14.442 -0.995 1.00 90.31 70 GLU A O 1
ATOM 573 N N . LYS A 1 71 ? -2.961 15.530 0.564 1.00 91.31 71 LYS A N 1
ATOM 574 C CA . LYS A 1 71 ? -1.834 15.733 1.477 1.00 91.31 71 LYS A CA 1
ATOM 575 C C . LYS A 1 71 ? -1.271 14.404 1.981 1.00 91.31 71 LYS A C 1
ATOM 577 O O . LYS A 1 71 ? -0.056 14.212 1.989 1.00 91.31 71 LYS A O 1
ATOM 582 N N . SER A 1 72 ? -2.137 13.492 2.408 1.00 91.38 72 SER A N 1
ATOM 583 C CA . SER A 1 72 ? -1.740 12.169 2.892 1.00 91.38 72 SER A CA 1
ATOM 584 C C . SER A 1 72 ? -1.142 11.313 1.775 1.00 91.38 72 SER A C 1
ATOM 586 O O . SER A 1 72 ? -0.137 10.634 1.996 1.00 91.38 72 SER A O 1
ATOM 588 N N . LEU A 1 73 ? -1.706 11.374 0.565 1.00 91.50 73 LEU A N 1
ATOM 589 C CA . LEU A 1 73 ? -1.151 10.715 -0.613 1.00 91.50 73 LEU A CA 1
ATOM 590 C C . LEU A 1 73 ? 0.242 11.262 -0.941 1.00 91.50 73 LEU A C 1
ATOM 592 O O . LEU A 1 73 ? 1.180 10.484 -1.110 1.00 91.50 73 LEU A O 1
ATOM 596 N N . GLN A 1 74 ? 0.417 12.584 -0.952 1.00 90.88 74 GLN A N 1
ATOM 597 C CA . GLN A 1 74 ? 1.713 13.208 -1.205 1.00 90.88 74 GLN A CA 1
ATOM 598 C C . GLN A 1 74 ? 2.760 12.788 -0.162 1.00 90.88 74 GLN A C 1
ATOM 600 O O . GLN A 1 74 ? 3.892 12.468 -0.525 1.00 90.88 74 GLN A O 1
ATOM 605 N N . GLN A 1 75 ? 2.380 12.705 1.118 1.00 91.19 75 GLN A N 1
ATOM 606 C CA . GLN A 1 75 ? 3.254 12.194 2.181 1.00 91.19 75 GLN A CA 1
ATOM 607 C C . GLN A 1 75 ? 3.659 10.733 1.947 1.00 91.19 75 GLN A C 1
ATOM 609 O O . GLN A 1 75 ? 4.830 10.385 2.104 1.00 91.19 75 GLN A O 1
ATOM 614 N N . LEU A 1 76 ? 2.719 9.875 1.531 1.00 90.81 76 LEU A N 1
ATOM 615 C CA . LEU A 1 76 ? 3.031 8.495 1.150 1.00 90.81 76 LEU A CA 1
ATOM 616 C C . LEU A 1 76 ? 3.990 8.445 -0.044 1.00 90.81 76 LEU A C 1
ATOM 618 O O . LEU A 1 76 ? 4.925 7.652 -0.041 1.00 90.81 76 LEU A O 1
ATOM 622 N N . CYS A 1 77 ? 3.802 9.301 -1.043 1.00 90.69 77 CYS A N 1
ATOM 623 C CA . CYS A 1 77 ? 4.648 9.341 -2.231 1.00 90.69 77 CYS A CA 1
ATOM 624 C C . CYS A 1 77 ? 6.068 9.857 -1.950 1.00 90.69 77 CYS A C 1
ATOM 626 O O . CYS A 1 77 ? 7.018 9.363 -2.565 1.00 90.69 77 CYS A O 1
ATOM 628 N N . GLN A 1 78 ? 6.221 10.800 -1.016 1.00 89.38 78 GLN A N 1
ATOM 629 C CA . GLN A 1 78 ? 7.519 11.293 -0.537 1.00 89.38 78 GLN A CA 1
ATOM 630 C C . GLN A 1 78 ? 8.272 10.235 0.277 1.00 89.38 78 GLN A C 1
ATOM 632 O O . GLN A 1 78 ? 9.477 10.072 0.114 1.00 89.38 78 GLN A O 1
ATOM 637 N N . LEU A 1 79 ? 7.566 9.443 1.094 1.00 88.62 79 LEU A N 1
ATOM 638 C CA . LEU A 1 79 ? 8.161 8.313 1.825 1.00 88.62 79 LEU A CA 1
ATOM 639 C C . LEU A 1 79 ? 8.785 7.251 0.905 1.00 88.62 79 LEU A C 1
ATOM 641 O O . LEU A 1 79 ? 9.600 6.452 1.357 1.00 88.62 79 LEU A O 1
ATOM 645 N N . LEU A 1 80 ? 8.382 7.221 -0.365 1.00 86.56 80 LEU A N 1
ATOM 646 C CA . LEU A 1 80 ? 8.833 6.254 -1.365 1.00 86.56 80 LEU A CA 1
ATOM 647 C C . LEU A 1 80 ? 9.943 6.808 -2.256 1.00 86.56 80 LEU A C 1
ATOM 649 O O . LEU A 1 80 ? 10.199 6.249 -3.320 1.00 86.56 80 LEU A O 1
ATOM 653 N N . GLU A 1 81 ? 10.575 7.922 -1.903 1.00 78.56 81 GLU A N 1
ATOM 654 C CA . GLU A 1 81 ? 11.761 8.373 -2.624 1.00 78.56 81 GLU A CA 1
ATOM 655 C C . GLU A 1 81 ? 12.934 7.419 -2.373 1.00 78.56 81 GLU A C 1
ATOM 657 O O . GLU A 1 81 ? 13.288 7.117 -1.235 1.00 78.56 81 GLU A O 1
ATOM 662 N N . ILE A 1 82 ? 13.531 6.915 -3.456 1.00 71.12 82 ILE A N 1
ATOM 663 C CA . ILE A 1 82 ? 14.689 6.019 -3.400 1.00 71.12 82 ILE A CA 1
ATOM 664 C C . ILE A 1 82 ? 15.970 6.759 -3.770 1.00 71.12 82 ILE A C 1
ATOM 666 O O . ILE A 1 82 ? 16.034 7.481 -4.767 1.00 71.12 82 ILE A O 1
ATOM 670 N N . SER A 1 83 ? 17.036 6.495 -3.014 1.00 64.81 83 SER A N 1
ATOM 671 C CA . SER A 1 83 ? 18.401 6.896 -3.359 1.00 64.81 83 SER A CA 1
ATOM 672 C C . SER A 1 83 ? 19.049 5.861 -4.287 1.00 64.81 83 SER A C 1
ATOM 674 O O . SER A 1 83 ? 20.044 5.229 -3.940 1.00 64.81 83 SER A O 1
ATOM 676 N N . GLU A 1 84 ? 18.460 5.622 -5.454 1.00 67.88 84 GLU A N 1
ATOM 677 C CA . GLU A 1 84 ? 19.072 4.749 -6.459 1.00 67.88 84 GLU A CA 1
ATOM 678 C C . GLU A 1 84 ? 20.014 5.568 -7.350 1.00 67.88 84 GLU A C 1
ATOM 680 O O . GLU A 1 84 ? 19.802 6.760 -7.555 1.00 67.88 84 GLU A O 1
ATOM 685 N N . SER A 1 85 ? 21.077 4.968 -7.874 1.00 73.19 85 SER A N 1
ATOM 686 C CA . SER A 1 85 ? 22.008 5.644 -8.794 1.00 73.19 85 SER A CA 1
ATOM 687 C C . SER A 1 85 ? 21.742 5.259 -10.250 1.00 73.19 85 SER A C 1
ATOM 689 O O . SER A 1 85 ? 21.950 6.063 -11.159 1.00 73.19 85 SER A O 1
ATOM 691 N N . ASN A 1 86 ? 21.191 4.063 -10.476 1.00 85.88 86 ASN A N 1
ATOM 692 C CA . ASN A 1 86 ? 20.853 3.567 -11.800 1.00 85.88 86 ASN A CA 1
ATOM 693 C C . ASN A 1 86 ? 19.610 4.271 -12.380 1.00 85.88 86 ASN A C 1
ATOM 695 O O . ASN A 1 86 ? 18.498 4.129 -11.869 1.00 85.88 86 ASN A O 1
ATOM 699 N N . GLN A 1 87 ? 19.782 4.987 -13.496 1.00 84.50 87 GLN A N 1
ATOM 700 C CA . GLN A 1 87 ? 18.703 5.741 -14.147 1.00 84.50 87 GLN A CA 1
ATOM 701 C C . GLN A 1 87 ? 17.525 4.858 -14.586 1.00 84.50 87 GLN A C 1
ATOM 703 O O . GLN A 1 87 ? 16.376 5.260 -14.430 1.00 84.50 87 GLN A O 1
ATOM 708 N N . ARG A 1 88 ? 17.779 3.638 -15.076 1.00 85.31 88 ARG A N 1
ATOM 709 C CA . ARG A 1 88 ? 16.711 2.714 -15.492 1.00 85.31 88 ARG A CA 1
ATOM 710 C C . ARG A 1 88 ? 15.869 2.254 -14.307 1.00 85.31 88 ARG A C 1
ATOM 712 O O . ARG A 1 88 ? 14.646 2.245 -14.394 1.00 85.31 88 ARG A O 1
ATOM 719 N N . SER A 1 89 ? 16.519 1.925 -13.194 1.00 83.06 89 SER A N 1
ATOM 720 C CA . SER A 1 89 ? 15.825 1.554 -11.961 1.00 83.06 89 SER A CA 1
ATOM 721 C C . SER A 1 89 ? 14.982 2.713 -11.413 1.00 83.06 89 SER A C 1
ATOM 723 O O . SER A 1 89 ? 13.838 2.493 -11.023 1.00 83.06 89 SER A O 1
ATOM 725 N N . LYS A 1 90 ? 15.484 3.960 -11.483 1.00 84.62 90 LYS A N 1
ATOM 726 C CA . LYS A 1 90 ? 14.700 5.161 -11.134 1.00 84.62 90 LYS A CA 1
ATOM 727 C C . LYS A 1 90 ? 13.433 5.307 -11.975 1.00 84.62 90 LYS A C 1
ATOM 729 O O . LYS A 1 90 ? 12.381 5.593 -11.414 1.00 84.62 90 LYS A O 1
ATOM 734 N N . MET A 1 91 ? 13.522 5.105 -13.293 1.00 86.94 91 MET A N 1
ATOM 735 C CA . MET A 1 91 ? 12.352 5.196 -14.178 1.00 86.94 91 MET A CA 1
ATOM 736 C C . MET A 1 91 ? 11.294 4.157 -13.804 1.00 86.94 91 MET A C 1
ATOM 738 O O . MET A 1 91 ? 10.146 4.522 -13.571 1.00 86.94 91 MET A O 1
ATOM 742 N N . PHE A 1 92 ? 11.686 2.890 -13.633 1.00 89.00 92 PHE A N 1
ATOM 743 C CA . PHE A 1 92 ? 10.754 1.846 -13.196 1.00 89.00 92 PHE A CA 1
ATOM 744 C C . PHE A 1 92 ? 10.145 2.133 -11.828 1.00 89.00 92 PHE A C 1
ATOM 746 O O . PHE A 1 92 ? 9.002 1.769 -11.569 1.00 89.00 92 PHE A O 1
ATOM 753 N N . TRP A 1 93 ? 10.889 2.785 -10.937 1.00 88.75 93 TRP A N 1
ATOM 754 C CA . TRP A 1 93 ? 10.365 3.143 -9.629 1.00 88.75 93 TRP A CA 1
ATOM 755 C C . TRP A 1 93 ? 9.318 4.249 -9.714 1.00 88.75 93 TRP A C 1
ATOM 757 O O . TRP A 1 93 ? 8.278 4.165 -9.064 1.00 88.75 93 TRP A O 1
ATOM 767 N N . GLN A 1 94 ? 9.556 5.261 -10.550 1.00 87.94 94 GLN A N 1
ATOM 768 C CA . GLN A 1 94 ? 8.577 6.313 -10.798 1.00 87.94 94 GLN A CA 1
ATOM 769 C C . GLN A 1 94 ? 7.318 5.746 -11.465 1.00 87.94 94 GLN A C 1
ATOM 771 O O . GLN A 1 94 ? 6.208 5.998 -10.999 1.00 87.94 94 GLN A O 1
ATOM 776 N N . GLU A 1 95 ? 7.481 4.891 -12.477 1.00 89.50 95 GLU A N 1
ATOM 777 C CA . GLU A 1 95 ? 6.370 4.164 -13.099 1.00 89.50 95 GLU A CA 1
ATOM 778 C C . GLU A 1 95 ? 5.603 3.306 -12.084 1.00 89.50 95 GLU A C 1
ATOM 780 O O . GLU A 1 95 ? 4.377 3.251 -12.130 1.00 89.50 95 GLU A O 1
ATOM 785 N N . ALA A 1 96 ? 6.289 2.675 -11.129 1.00 90.25 96 ALA A N 1
ATOM 786 C CA . ALA A 1 96 ? 5.649 1.900 -10.072 1.00 90.25 96 ALA A CA 1
ATOM 787 C C . ALA A 1 96 ? 4.870 2.762 -9.078 1.00 90.25 96 ALA A C 1
ATOM 789 O O . ALA A 1 96 ? 3.736 2.424 -8.732 1.00 90.25 96 ALA A O 1
ATOM 790 N N . LYS A 1 97 ? 5.431 3.897 -8.652 1.00 91.06 97 LYS A N 1
ATOM 791 C CA . LYS A 1 97 ? 4.727 4.875 -7.812 1.00 91.06 97 LYS A CA 1
ATOM 792 C C . LYS A 1 97 ? 3.458 5.381 -8.499 1.00 91.06 97 LYS A C 1
ATOM 794 O O . LYS A 1 97 ? 2.400 5.430 -7.873 1.00 91.06 97 LYS A O 1
ATOM 799 N N . ASN A 1 98 ? 3.543 5.696 -9.787 1.00 89.19 98 ASN A N 1
ATOM 800 C CA . ASN A 1 98 ? 2.413 6.215 -10.557 1.00 89.19 98 ASN A CA 1
ATOM 801 C C . ASN A 1 98 ? 1.382 5.126 -10.876 1.00 89.19 98 ASN A C 1
ATOM 803 O O . ASN A 1 98 ? 0.183 5.357 -10.753 1.00 89.19 98 ASN A O 1
ATOM 807 N N . GLY A 1 99 ? 1.835 3.925 -11.232 1.00 86.88 99 GLY A N 1
ATOM 808 C CA . GLY A 1 99 ? 0.965 2.800 -11.565 1.00 86.88 99 GLY A CA 1
ATOM 809 C C . GLY A 1 99 ? 0.228 2.218 -10.360 1.00 86.88 99 GLY A C 1
ATOM 810 O O . GLY A 1 99 ? -0.916 1.795 -10.504 1.00 86.88 99 GLY A O 1
ATOM 811 N N . TYR A 1 100 ? 0.857 2.204 -9.178 1.00 88.75 100 TYR A N 1
ATOM 812 C CA . TYR A 1 100 ? 0.276 1.592 -7.980 1.00 88.75 100 TYR A CA 1
ATOM 813 C C . TYR A 1 100 ? -0.438 2.583 -7.052 1.00 88.75 100 TYR A C 1
ATOM 815 O O . TYR A 1 100 ? -1.488 2.251 -6.503 1.00 88.75 100 TYR A O 1
ATOM 823 N N . LEU A 1 101 ? 0.129 3.776 -6.837 1.00 89.44 101 LEU A N 1
ATOM 824 C CA . LEU A 1 101 ? -0.412 4.774 -5.901 1.00 89.44 101 LEU A CA 1
ATOM 825 C C . LEU A 1 101 ? -0.947 6.025 -6.584 1.00 89.44 101 LEU A C 1
ATOM 827 O O . LEU A 1 101 ? -1.535 6.851 -5.896 1.00 89.44 101 LEU A O 1
ATOM 831 N N . HIS A 1 102 ? -0.748 6.179 -7.896 1.00 88.56 102 HIS A N 1
ATOM 832 C CA . HIS A 1 102 ? -1.102 7.402 -8.621 1.00 88.56 102 HIS A CA 1
ATOM 833 C C . HIS A 1 102 ? -0.429 8.646 -8.015 1.00 88.56 102 HIS A C 1
ATOM 835 O O . HIS A 1 102 ? -1.060 9.673 -7.796 1.00 88.56 102 HIS A O 1
ATOM 841 N N . CYS A 1 103 ? 0.869 8.523 -7.705 1.00 84.25 103 CYS A N 1
ATOM 842 C CA . CYS A 1 103 ? 1.655 9.582 -7.066 1.00 84.25 103 CYS A CA 1
ATOM 843 C C . CYS A 1 103 ? 1.834 10.853 -7.904 1.00 84.25 103 CYS A C 1
ATOM 845 O O . CYS A 1 103 ? 2.074 11.918 -7.339 1.00 84.25 103 CYS A O 1
ATOM 847 N N . GLU A 1 104 ? 1.746 10.755 -9.227 1.00 71.81 104 GLU A N 1
ATOM 848 C CA . GLU A 1 104 ? 1.561 11.918 -10.083 1.00 71.81 104 GLU A CA 1
ATOM 849 C C . GLU A 1 104 ? 0.064 12.177 -10.257 1.00 71.81 104 GLU A C 1
ATOM 851 O O . GLU A 1 104 ? -0.679 11.232 -10.553 1.00 71.81 104 GLU A O 1
ATOM 856 N N . PRO A 1 105 ? -0.401 13.434 -10.124 1.00 51.16 105 PRO A N 1
ATOM 857 C CA . PRO A 1 105 ? -1.731 13.767 -10.587 1.00 51.16 105 PRO A CA 1
ATOM 858 C C . PRO A 1 105 ? -1.785 13.391 -12.064 1.00 51.16 105 PRO A C 1
ATOM 860 O O . PR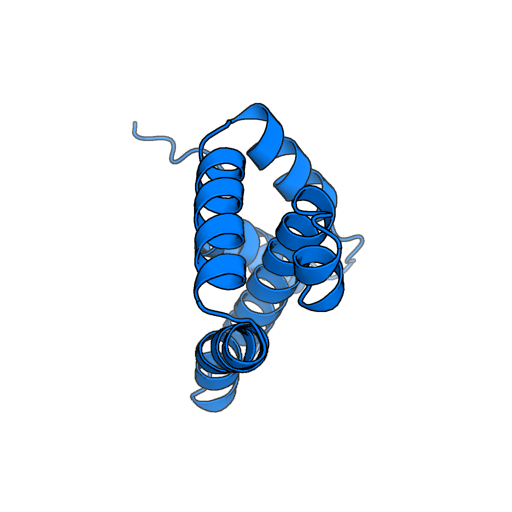O A 1 105 ? -0.911 13.777 -12.842 1.00 51.16 105 PRO A O 1
ATOM 863 N N . VAL A 1 106 ? -2.804 12.625 -12.452 1.00 45.28 106 VAL A N 1
ATOM 864 C CA . VAL A 1 106 ? -3.175 12.514 -13.858 1.00 45.28 106 VAL A CA 1
ATOM 865 C C . VAL A 1 106 ? -3.410 13.951 -14.317 1.00 45.28 106 VAL A C 1
ATOM 867 O O . VAL A 1 106 ? -4.443 14.538 -14.000 1.00 45.28 106 VAL A O 1
ATOM 870 N N . MET A 1 107 ? -2.430 14.558 -14.990 1.00 35.81 107 MET A N 1
ATOM 871 C CA . MET A 1 107 ? -2.662 15.785 -15.731 1.00 35.81 107 MET A CA 1
ATOM 872 C C . MET A 1 107 ? -3.582 15.390 -16.879 1.00 35.81 107 MET A C 1
ATOM 874 O O . MET A 1 107 ? -3.138 14.946 -17.932 1.00 35.81 107 MET A O 1
ATOM 878 N N . ILE A 1 108 ? -4.886 15.465 -16.619 1.00 32.91 108 ILE A N 1
ATOM 879 C CA . ILE A 1 108 ? -5.898 15.510 -17.661 1.00 32.91 108 ILE A CA 1
ATOM 880 C C . ILE A 1 108 ? -5.795 16.918 -18.248 1.00 32.91 108 ILE A C 1
ATOM 882 O O . ILE A 1 108 ? -6.352 17.854 -17.678 1.00 32.91 108 ILE A O 1
ATOM 886 N N . PHE A 1 109 ? -5.057 17.056 -19.346 1.00 32.00 109 PHE A N 1
ATOM 887 C CA . PHE A 1 109 ? -5.179 18.168 -20.287 1.00 32.00 109 PHE A CA 1
ATOM 888 C C . PHE A 1 109 ? -5.059 17.634 -21.710 1.00 32.00 109 PHE A C 1
ATOM 890 O O . PHE A 1 109 ? -4.091 16.887 -21.977 1.00 32.00 109 PHE A O 1
#

Sequence (109 aa):
MVNCIRVKQYANASSHYAIAGVQTWHDYLANPGTGSKQRHQAELRKQLARLSDKERKNFWDTLNTTLRDEKSLQQLCQLLEISESNQRSKMFWQEAKNGYLHCEPVMIF